Protein AF-A0A964Z4V0-F1 (afdb_monomer)

Secondary structure (DSSP, 8-state):
----S-------HHHHHHHHHHHHHHHHHHHHHHH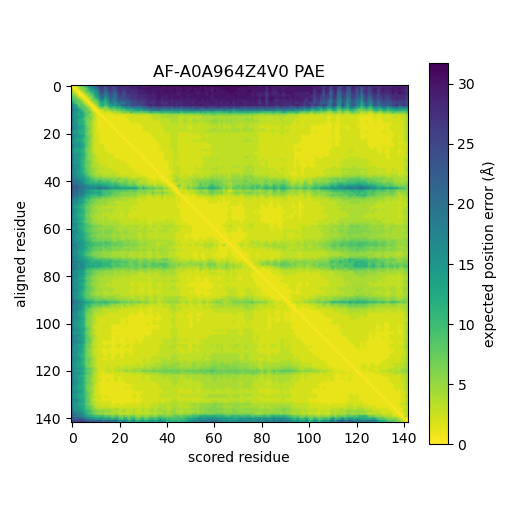HHHTT-S-HHHHHHHHHHHHHHHTT---EETTTTEEHHHHS--GGGGGGHHHHHHT-STHHHHHHHHHHHHHTHHHHHHHHHHHH--HHHHHHHHHHHHT-HHHH--

Structure (mmCIF, N/CA/C/O backbone):
data_AF-A0A964Z4V0-F1
#
_entry.id   AF-A0A964Z4V0-F1
#
loop_
_atom_site.group_PDB
_atom_site.id
_atom_site.type_symbol
_atom_site.label_atom_id
_atom_site.label_alt_id
_atom_site.label_comp_id
_atom_site.label_asym_id
_atom_site.label_entity_id
_atom_site.label_seq_id
_atom_site.pdbx_PDB_ins_code
_atom_site.Cartn_x
_atom_site.Cartn_y
_atom_site.Cartn_z
_atom_site.occupancy
_atom_site.B_iso_or_equiv
_atom_site.auth_seq_id
_atom_site.auth_comp_id
_atom_site.auth_asym_id
_atom_site.auth_atom_id
_atom_site.pdbx_PDB_model_num
ATOM 1 N N . MET A 1 1 ? -42.823 -2.790 4.622 1.00 42.47 1 MET A N 1
ATOM 2 C CA . MET A 1 1 ? -41.926 -1.946 3.793 1.00 42.47 1 MET A CA 1
ATOM 3 C C . MET A 1 1 ? -41.114 -0.974 4.658 1.00 42.47 1 MET A C 1
ATOM 5 O O . MET A 1 1 ? -40.775 0.119 4.224 1.00 42.47 1 MET A O 1
ATOM 9 N N . GLU A 1 2 ? -40.757 -1.376 5.879 1.00 42.66 2 GLU A N 1
ATOM 10 C CA . GLU A 1 2 ? -39.766 -0.662 6.685 1.00 42.66 2 GLU A CA 1
ATOM 11 C C . GLU A 1 2 ? -38.356 -1.049 6.208 1.00 42.66 2 GLU A C 1
ATOM 13 O O . GLU A 1 2 ? -38.150 -2.184 5.794 1.00 42.66 2 GLU A O 1
ATOM 18 N N . SER A 1 3 ? -37.400 -0.120 6.316 1.00 46.62 3 SER A N 1
ATOM 19 C CA . SER A 1 3 ? -35.938 -0.322 6.208 1.00 46.62 3 SER A CA 1
ATOM 20 C C . SER A 1 3 ? -35.182 0.108 4.936 1.00 46.62 3 SER A C 1
ATOM 22 O O . SER A 1 3 ? -34.050 -0.333 4.740 1.00 46.62 3 SER A O 1
ATOM 24 N N . LEU A 1 4 ? -35.701 1.037 4.126 1.00 46.56 4 LEU A N 1
ATOM 25 C CA . LEU A 1 4 ? -34.866 1.795 3.163 1.00 46.56 4 LEU A CA 1
ATOM 26 C C . LEU A 1 4 ? -34.461 3.189 3.670 1.00 46.56 4 LEU A C 1
ATOM 28 O O . LEU A 1 4 ? -33.867 3.980 2.940 1.00 46.56 4 LEU A O 1
ATOM 32 N N . VAL A 1 5 ? -34.728 3.483 4.945 1.00 47.22 5 VAL A N 1
ATOM 33 C CA . VAL A 1 5 ? -34.180 4.662 5.616 1.00 47.22 5 VAL A CA 1
ATOM 34 C C . VAL A 1 5 ? -32.698 4.401 5.840 1.00 47.22 5 VAL A C 1
A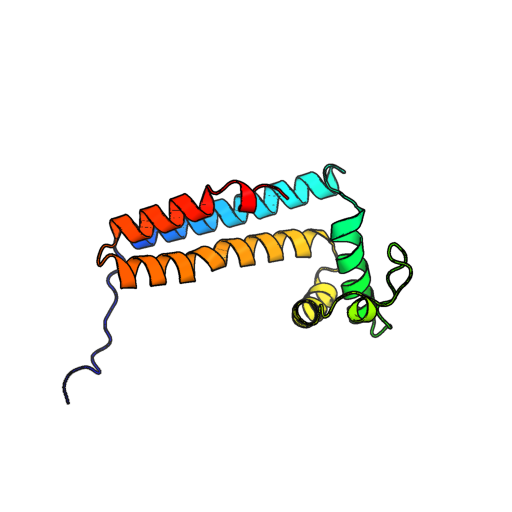TOM 36 O O . VAL A 1 5 ? -32.306 3.670 6.749 1.00 47.22 5 VAL A O 1
ATOM 39 N N . VAL A 1 6 ? -31.901 4.947 4.924 1.00 48.59 6 VAL A N 1
ATOM 40 C CA . VAL A 1 6 ? -30.465 5.213 5.013 1.00 48.59 6 VAL A CA 1
ATOM 41 C C . VAL A 1 6 ? -29.995 5.113 6.461 1.00 48.59 6 VAL A C 1
ATOM 43 O O . VAL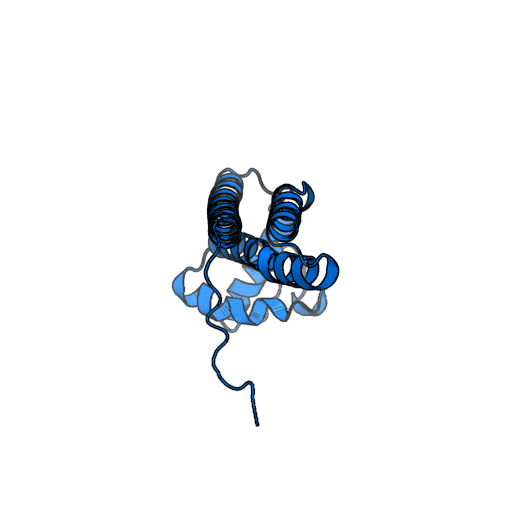 A 1 6 ? -30.239 6.002 7.276 1.00 48.59 6 VAL A O 1
ATOM 46 N N . ARG A 1 7 ? -29.323 4.005 6.794 1.00 52.34 7 ARG A N 1
ATOM 47 C CA . ARG A 1 7 ? -28.583 3.874 8.047 1.00 52.34 7 ARG A CA 1
ATOM 48 C C . ARG A 1 7 ? -27.458 4.900 7.976 1.00 52.34 7 ARG A C 1
ATOM 50 O O . ARG A 1 7 ? -26.363 4.580 7.516 1.00 52.34 7 ARG A O 1
ATOM 57 N N . VAL A 1 8 ? -27.743 6.134 8.388 1.00 52.09 8 VAL A N 1
ATOM 58 C CA . VAL A 1 8 ? -26.743 7.167 8.638 1.00 52.09 8 VAL A CA 1
ATOM 59 C C . VAL A 1 8 ? -25.819 6.566 9.687 1.00 52.09 8 VAL A C 1
ATOM 61 O O . VAL A 1 8 ? -26.159 6.460 10.864 1.00 52.09 8 VAL A O 1
ATOM 64 N N . ARG A 1 9 ? -24.679 6.034 9.238 1.00 64.75 9 ARG A N 1
ATOM 65 C CA . ARG A 1 9 ? -23.653 5.532 10.142 1.00 64.75 9 ARG A CA 1
ATOM 66 C C . ARG A 1 9 ? -23.113 6.754 10.859 1.00 64.75 9 ARG A C 1
ATOM 68 O O . ARG A 1 9 ? -22.396 7.548 10.260 1.00 64.75 9 ARG A O 1
ATOM 75 N N . THR A 1 10 ? -23.458 6.915 12.128 1.00 71.50 10 THR A N 1
ATOM 76 C CA . THR A 1 10 ? -22.765 7.880 12.970 1.00 71.50 10 THR A CA 1
ATOM 77 C C . THR A 1 10 ? -21.294 7.463 13.026 1.00 71.50 10 THR A C 1
ATOM 79 O O . THR A 1 10 ? -20.952 6.347 13.435 1.00 71.50 10 THR A O 1
ATOM 82 N N . LEU A 1 11 ? -20.411 8.333 12.531 1.00 83.12 11 LEU A N 1
ATOM 83 C CA . LEU A 1 11 ? -18.966 8.147 12.627 1.00 83.12 11 LEU A CA 1
ATOM 84 C C . LEU A 1 11 ? -18.585 8.232 14.105 1.00 83.12 11 LEU A C 1
ATOM 86 O O . LEU A 1 11 ? -18.429 9.306 14.674 1.00 83.12 11 LEU A O 1
ATOM 90 N N . SER A 1 12 ? -18.496 7.076 14.758 1.00 92.56 12 SER A N 1
ATOM 91 C CA . SER A 1 12 ? -17.999 7.008 16.131 1.00 92.56 12 SER A CA 1
ATOM 92 C C . SER A 1 12 ? -16.503 7.336 16.187 1.00 92.56 12 SER A C 1
ATOM 94 O O . SER A 1 12 ? -15.780 7.138 15.207 1.00 92.56 12 SER A O 1
ATOM 96 N N . ARG A 1 13 ? -16.007 7.724 17.372 1.00 96.38 13 ARG A N 1
ATOM 97 C CA . ARG A 1 13 ? -14.566 7.923 17.625 1.00 96.38 13 ARG A CA 1
ATOM 98 C C . ARG A 1 13 ? -13.698 6.747 17.166 1.00 96.38 13 ARG A C 1
ATOM 100 O O . ARG A 1 13 ? -12.587 6.955 16.711 1.00 96.38 13 ARG A O 1
ATOM 107 N N . TRP A 1 14 ? -14.218 5.519 17.225 1.00 97.31 14 TRP A N 1
ATOM 108 C CA . TRP A 1 14 ? -13.495 4.319 16.797 1.00 97.31 14 TRP A CA 1
ATOM 109 C C . TRP A 1 14 ? -13.293 4.257 15.282 1.00 97.31 14 TRP A C 1
ATOM 111 O O . TRP A 1 14 ? -12.251 3.788 14.842 1.00 97.31 14 TRP A O 1
ATOM 121 N N . HIS A 1 15 ? -14.250 4.758 14.492 1.00 96.69 15 HIS A N 1
ATOM 122 C CA . HIS A 1 15 ? -14.064 4.886 13.044 1.00 96.69 15 HIS A CA 1
ATOM 123 C C . HIS A 1 15 ? -12.982 5.917 12.736 1.00 96.69 15 HIS A C 1
ATOM 125 O O . HIS A 1 15 ? -12.101 5.645 11.929 1.00 96.69 15 HIS A O 1
ATOM 131 N N . ALA A 1 16 ? -13.032 7.074 13.407 1.00 97.00 16 ALA A N 1
ATOM 132 C CA . ALA A 1 16 ? -12.038 8.126 13.233 1.00 97.00 16 ALA A CA 1
ATOM 133 C C . ALA A 1 16 ? -10.634 7.632 13.614 1.00 97.00 16 ALA A C 1
ATOM 135 O O . ALA A 1 16 ? -9.707 7.792 12.834 1.00 97.00 16 ALA A O 1
ATOM 136 N N . ILE A 1 17 ? -10.488 6.956 14.759 1.00 98.12 17 ILE A N 1
ATOM 137 C CA .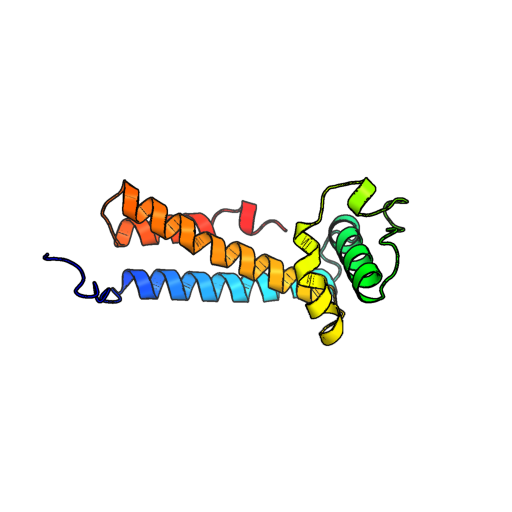 ILE A 1 17 ? -9.207 6.388 15.201 1.00 98.12 17 ILE A CA 1
ATOM 138 C C . ILE A 1 17 ? -8.685 5.366 14.186 1.00 98.12 17 ILE A C 1
ATOM 140 O O . ILE A 1 17 ? -7.547 5.487 13.741 1.00 98.12 17 ILE A O 1
ATOM 144 N N . ALA A 1 18 ? -9.502 4.390 13.779 1.00 98.25 18 ALA A N 1
ATOM 145 C CA . ALA A 1 18 ? -9.066 3.368 12.829 1.00 98.25 18 ALA A CA 1
ATOM 146 C C . ALA A 1 18 ? -8.689 3.963 11.464 1.00 98.25 18 ALA A C 1
ATOM 148 O O . ALA A 1 18 ? -7.666 3.582 10.898 1.00 98.25 18 ALA A O 1
ATOM 149 N N . ALA A 1 19 ? -9.469 4.923 10.958 1.00 98.19 19 ALA A N 1
ATOM 150 C CA . ALA A 1 19 ? -9.174 5.609 9.704 1.00 98.19 19 ALA A CA 1
ATOM 151 C C . ALA A 1 19 ? -7.873 6.419 9.800 1.00 98.19 19 ALA A C 1
ATOM 153 O O . ALA A 1 19 ? -6.997 6.254 8.956 1.00 98.19 19 ALA A O 1
ATOM 154 N N . SER A 1 20 ? -7.708 7.226 10.852 1.00 98.44 20 SER A N 1
ATOM 155 C CA . SER A 1 20 ? -6.499 8.027 11.064 1.00 98.44 20 SER A CA 1
ATOM 156 C C . SER A 1 20 ? -5.250 7.160 11.188 1.00 98.44 20 SER A C 1
ATOM 158 O O . SER A 1 20 ? -4.240 7.462 10.562 1.00 98.44 20 SER A O 1
ATOM 160 N N . LEU A 1 21 ? -5.318 6.057 11.941 1.00 98.44 21 LEU A N 1
ATOM 161 C CA . LEU A 1 21 ? -4.197 5.123 12.074 1.00 98.44 21 LEU A CA 1
ATOM 162 C C . LEU A 1 21 ? -3.882 4.418 10.752 1.00 98.44 21 LEU A C 1
ATOM 164 O O . LEU A 1 21 ? -2.713 4.272 10.414 1.00 98.44 21 LEU A O 1
ATOM 168 N N . THR A 1 22 ? -4.901 4.041 9.978 1.00 98.62 22 THR A N 1
ATOM 169 C CA . THR A 1 22 ? -4.711 3.437 8.649 1.00 98.62 22 THR A CA 1
ATOM 170 C C . THR A 1 22 ? -4.033 4.414 7.691 1.00 98.62 22 THR A C 1
ATOM 172 O O . THR A 1 22 ? -3.086 4.038 7.003 1.00 98.62 22 THR A O 1
ATOM 175 N N . VAL A 1 23 ? -4.469 5.678 7.665 1.00 98.69 23 VAL A N 1
ATOM 176 C CA . VAL A 1 23 ? -3.857 6.725 6.832 1.00 98.69 23 VAL A CA 1
ATOM 177 C C . VAL A 1 23 ? -2.420 6.990 7.274 1.00 98.69 23 VAL A C 1
ATOM 179 O O . VAL A 1 23 ? -1.520 6.972 6.438 1.00 98.69 23 VAL A O 1
ATOM 182 N N . ALA A 1 24 ? -2.185 7.175 8.576 1.00 98.50 24 ALA A N 1
ATOM 183 C CA . ALA A 1 24 ? -0.849 7.406 9.116 1.00 98.50 24 ALA A CA 1
ATOM 184 C C . ALA A 1 24 ? 0.103 6.245 8.790 1.00 98.50 24 ALA A C 1
ATOM 186 O O . ALA A 1 24 ? 1.210 6.483 8.314 1.00 98.50 24 ALA A O 1
ATOM 187 N N . TYR A 1 25 ? -0.352 5.002 8.972 1.00 98.12 25 TYR A N 1
ATOM 188 C CA . TYR A 1 25 ? 0.400 3.802 8.610 1.00 98.12 25 TYR A CA 1
ATOM 189 C C . TYR A 1 25 ? 0.716 3.751 7.113 1.00 98.12 25 TYR A C 1
ATOM 191 O O . TYR A 1 25 ? 1.863 3.539 6.737 1.00 98.12 25 TYR A O 1
ATOM 199 N N . THR A 1 26 ? -0.281 3.994 6.259 1.00 98.44 26 THR A N 1
ATOM 200 C CA . THR A 1 26 ? -0.128 3.967 4.795 1.00 98.44 26 THR A CA 1
ATOM 201 C C . THR A 1 26 ? 0.907 4.988 4.329 1.00 98.44 26 THR A C 1
ATOM 203 O O . THR A 1 26 ? 1.804 4.654 3.559 1.00 98.44 26 THR A O 1
ATOM 206 N N . VAL A 1 27 ? 0.818 6.226 4.828 1.00 98.44 27 VAL A N 1
ATOM 207 C CA . VAL A 1 27 ? 1.772 7.296 4.505 1.00 98.44 27 VAL A CA 1
ATOM 208 C C . VAL A 1 27 ? 3.167 6.946 5.015 1.00 98.44 27 VAL A C 1
ATOM 210 O O . VAL A 1 27 ? 4.138 7.066 4.271 1.00 98.44 27 VAL A O 1
ATOM 213 N N . TRP A 1 28 ? 3.276 6.484 6.263 1.00 97.94 28 TRP A N 1
ATOM 214 C CA . TRP A 1 28 ? 4.551 6.081 6.847 1.00 97.94 28 TRP A CA 1
ATOM 215 C C . TRP A 1 28 ? 5.215 4.956 6.047 1.00 97.94 28 TRP A C 1
ATOM 217 O O . TRP A 1 28 ? 6.389 5.077 5.700 1.00 97.94 28 TRP A O 1
ATOM 227 N N . LEU A 1 29 ? 4.468 3.903 5.707 1.00 97.31 29 LEU A N 1
ATOM 228 C CA . LEU A 1 29 ? 4.985 2.759 4.963 1.00 97.31 29 LEU A CA 1
ATOM 229 C C . LEU A 1 29 ? 5.413 3.165 3.549 1.00 97.31 29 LEU A C 1
ATOM 231 O O . LEU A 1 29 ? 6.506 2.799 3.121 1.00 97.31 29 LEU A O 1
ATOM 235 N N . ALA A 1 30 ? 4.605 3.971 2.853 1.00 97.00 30 ALA A N 1
ATOM 236 C CA . ALA A 1 30 ? 4.946 4.489 1.529 1.00 97.00 30 ALA A CA 1
ATOM 237 C C . ALA A 1 30 ? 6.252 5.295 1.562 1.00 97.00 30 ALA A C 1
ATOM 239 O O . ALA A 1 30 ? 7.153 5.052 0.762 1.00 97.00 30 ALA A O 1
ATOM 240 N N . VAL A 1 31 ? 6.385 6.226 2.515 1.00 97.31 31 VAL A N 1
ATOM 241 C CA . VAL A 1 31 ? 7.585 7.065 2.651 1.00 97.31 31 VAL A CA 1
ATOM 242 C C . VAL A 1 31 ? 8.804 6.230 3.023 1.00 97.31 31 VAL A C 1
ATOM 244 O O . VAL A 1 31 ? 9.859 6.408 2.419 1.00 97.31 31 VAL A O 1
ATOM 247 N N . ARG A 1 32 ? 8.674 5.330 4.003 1.00 95.88 32 ARG A N 1
ATOM 248 C CA . ARG A 1 32 ? 9.771 4.477 4.469 1.00 95.88 32 ARG A CA 1
ATOM 249 C C . ARG A 1 32 ? 10.302 3.603 3.336 1.00 95.88 32 ARG A C 1
ATOM 251 O O . ARG A 1 32 ? 11.467 3.721 2.986 1.00 95.88 32 ARG A O 1
ATOM 258 N N . THR A 1 33 ? 9.442 2.790 2.730 1.00 94.06 33 THR A N 1
ATOM 259 C CA . THR A 1 33 ? 9.859 1.801 1.722 1.00 94.06 33 THR A CA 1
ATOM 260 C C . THR A 1 33 ? 10.402 2.453 0.452 1.00 94.06 33 THR A C 1
ATOM 262 O O . THR A 1 33 ? 11.409 2.009 -0.091 1.00 94.06 33 THR A O 1
ATOM 265 N N . THR A 1 34 ? 9.819 3.580 0.033 1.00 94.56 34 THR A N 1
ATOM 266 C CA . THR A 1 34 ? 10.337 4.364 -1.098 1.00 94.56 34 THR A CA 1
ATOM 267 C C . THR A 1 34 ? 11.724 4.942 -0.799 1.00 94.56 34 THR A C 1
ATOM 269 O O . THR A 1 34 ? 12.603 4.918 -1.660 1.00 94.56 34 THR A O 1
ATOM 272 N N . ARG A 1 35 ? 11.948 5.462 0.418 1.00 95.56 35 ARG A N 1
ATOM 273 C CA . ARG A 1 35 ? 13.265 5.973 0.833 1.00 95.56 35 ARG A CA 1
ATOM 274 C C . ARG A 1 35 ? 14.298 4.863 0.921 1.00 95.56 35 ARG A C 1
ATOM 276 O O . ARG A 1 35 ? 15.406 5.059 0.437 1.00 95.56 35 ARG A O 1
ATOM 283 N N . ASP A 1 36 ? 13.927 3.725 1.496 1.00 93.25 36 ASP A N 1
ATOM 284 C CA . ASP A 1 36 ? 14.807 2.566 1.602 1.00 93.25 36 ASP A CA 1
ATOM 285 C C . ASP A 1 36 ? 15.218 2.096 0.197 1.00 93.25 36 ASP A C 1
ATOM 287 O O . ASP A 1 36 ? 16.402 1.898 -0.056 1.00 93.25 36 ASP A O 1
ATOM 291 N N . HIS A 1 37 ? 14.282 2.039 -0.758 1.00 93.06 37 HIS A N 1
ATOM 292 C CA . HIS A 1 37 ? 14.574 1.670 -2.145 1.00 93.06 37 HIS A CA 1
ATOM 293 C C . HIS A 1 37 ? 15.565 2.620 -2.825 1.00 93.06 37 HIS A C 1
ATOM 295 O O . HIS A 1 37 ? 16.597 2.186 -3.339 1.00 93.06 37 HIS A O 1
ATOM 301 N N . PHE A 1 38 ? 15.299 3.930 -2.789 1.00 92.44 38 PHE A N 1
ATOM 302 C CA . PHE A 1 38 ? 16.210 4.918 -3.379 1.00 92.44 38 PHE A CA 1
ATOM 303 C C . PHE A 1 38 ? 17.530 5.062 -2.606 1.00 92.44 38 PHE A C 1
ATOM 305 O O . PHE A 1 38 ? 18.517 5.534 -3.164 1.00 92.44 38 PHE A O 1
ATOM 312 N N . GLY A 1 39 ? 17.565 4.621 -1.348 1.00 94.81 39 GLY A N 1
ATOM 313 C CA . GLY A 1 39 ? 18.766 4.478 -0.529 1.00 94.81 39 GLY A CA 1
ATOM 314 C C . GLY A 1 39 ? 19.515 3.156 -0.729 1.00 94.81 39 GLY A C 1
ATOM 315 O O . GLY A 1 39 ? 20.443 2.890 0.029 1.00 94.81 39 GLY A O 1
ATOM 316 N N . LEU A 1 40 ? 19.132 2.336 -1.720 1.00 91.19 40 LEU A N 1
ATOM 317 C CA . LEU A 1 40 ? 19.718 1.019 -2.020 1.00 91.19 40 LEU A CA 1
ATOM 318 C C . LEU A 1 40 ? 19.540 -0.027 -0.899 1.00 91.19 40 LEU A C 1
ATOM 320 O O . LEU A 1 40 ? 20.272 -1.012 -0.836 1.00 91.19 40 LEU A O 1
ATOM 324 N N . GLY A 1 41 ? 18.558 0.173 -0.021 1.00 88.56 41 GLY A N 1
ATOM 325 C CA . GLY A 1 41 ? 18.230 -0.695 1.112 1.00 88.56 41 GLY A CA 1
ATOM 326 C C . GLY A 1 41 ? 17.240 -1.824 0.802 1.00 88.56 41 GLY A C 1
ATOM 327 O O . GLY A 1 41 ? 16.849 -2.540 1.718 1.00 88.56 41 GLY A O 1
ATOM 328 N N . THR A 1 42 ? 16.821 -1.995 -0.455 1.00 85.88 42 THR A N 1
ATOM 329 C CA . THR A 1 42 ? 15.878 -3.050 -0.880 1.00 85.88 42 THR A CA 1
ATOM 330 C C . THR A 1 42 ? 16.526 -4.038 -1.847 1.00 85.88 42 THR A C 1
ATOM 332 O O . THR A 1 42 ? 17.396 -3.654 -2.631 1.00 85.88 42 THR A O 1
ATOM 335 N N . SER A 1 43 ? 16.031 -5.279 -1.884 1.00 81.69 43 SER A N 1
ATOM 336 C CA . SER A 1 43 ? 16.372 -6.253 -2.930 1.00 81.69 43 SER A CA 1
ATOM 337 C C . SER A 1 43 ? 15.978 -5.718 -4.311 1.00 81.69 43 SER A C 1
ATOM 339 O O . SER A 1 43 ? 14.798 -5.535 -4.612 1.00 81.69 43 SER A O 1
ATOM 341 N N . ALA A 1 44 ? 16.970 -5.473 -5.170 1.00 75.62 44 ALA A N 1
ATOM 342 C CA . ALA A 1 44 ? 16.731 -5.040 -6.547 1.00 75.62 44 ALA A CA 1
ATOM 343 C C . ALA A 1 44 ? 16.075 -6.137 -7.401 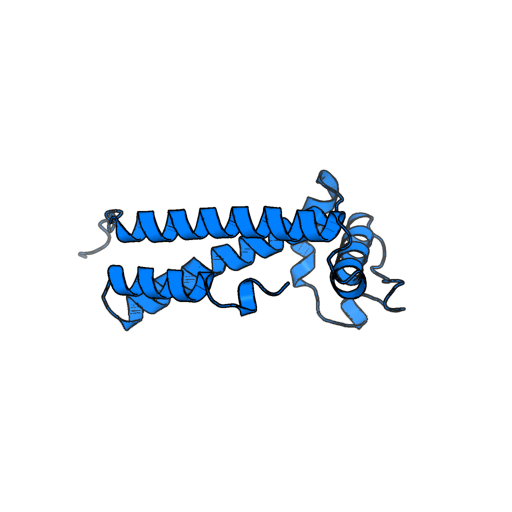1.00 75.62 44 ALA A C 1
ATOM 345 O O . ALA A 1 44 ? 15.493 -5.829 -8.439 1.00 75.62 44 ALA A O 1
ATOM 346 N N . TYR A 1 45 ? 16.171 -7.401 -6.972 1.00 83.19 45 TYR A N 1
ATOM 347 C CA . TYR A 1 45 ? 15.604 -8.521 -7.709 1.00 83.19 45 TYR A CA 1
ATOM 348 C C . TYR A 1 45 ? 14.076 -8.426 -7.711 1.00 83.19 45 TYR A C 1
ATOM 350 O O . TYR A 1 45 ? 13.492 -8.195 -8.761 1.00 83.19 45 TYR A O 1
ATOM 358 N N . ASP A 1 46 ? 13.426 -8.477 -6.550 1.00 83.00 46 ASP A N 1
ATOM 359 C CA . ASP A 1 46 ? 11.968 -8.644 -6.478 1.00 83.00 46 ASP A CA 1
ATOM 360 C C . ASP A 1 46 ? 11.197 -7.480 -7.113 1.00 83.00 46 ASP A C 1
ATOM 362 O O . ASP A 1 46 ? 10.353 -7.685 -7.986 1.00 83.00 46 ASP A O 1
ATOM 366 N N . PHE A 1 47 ? 11.523 -6.239 -6.742 1.00 88.31 47 PHE A N 1
ATOM 367 C CA . PHE A 1 47 ? 10.851 -5.065 -7.306 1.00 88.31 47 PHE A CA 1
ATOM 368 C C . PHE A 1 47 ? 11.250 -4.791 -8.759 1.00 88.31 47 PHE A C 1
ATOM 370 O O . PHE A 1 47 ? 10.400 -4.391 -9.557 1.00 88.31 47 PHE A O 1
ATOM 377 N N . GLY A 1 48 ? 12.512 -5.039 -9.126 1.00 91.50 48 GLY A N 1
ATOM 378 C CA . GLY A 1 48 ? 13.011 -4.802 -10.481 1.00 91.50 48 GLY A CA 1
ATOM 379 C C . GLY A 1 48 ? 12.323 -5.674 -11.532 1.00 91.50 48 GLY A C 1
ATOM 380 O O . GLY A 1 48 ? 12.087 -5.210 -12.649 1.00 91.50 48 GLY A O 1
ATOM 381 N N . LEU A 1 49 ? 11.938 -6.907 -11.170 1.00 93.31 49 LEU A N 1
ATOM 382 C CA . LEU A 1 49 ? 11.188 -7.802 -12.057 1.00 93.31 49 LEU A CA 1
ATOM 383 C C . LEU A 1 49 ? 9.859 -7.178 -12.505 1.00 93.31 49 LEU A C 1
ATOM 385 O O . LEU A 1 49 ? 9.552 -7.119 -13.700 1.00 93.31 49 LEU A O 1
ATOM 389 N N . TYR A 1 50 ? 9.072 -6.705 -11.538 1.00 94.00 50 TYR A N 1
ATOM 390 C CA . TYR A 1 50 ? 7.744 -6.152 -11.793 1.00 94.00 50 TYR A CA 1
ATOM 391 C C . TYR A 1 50 ? 7.807 -4.751 -12.397 1.00 94.00 50 TYR A C 1
ATOM 393 O O . TYR A 1 50 ? 7.033 -4.454 -13.306 1.00 94.00 50 TYR A O 1
ATOM 401 N N . ASP A 1 51 ? 8.755 -3.923 -11.958 1.00 95.44 51 ASP A N 1
ATOM 402 C CA . ASP A 1 51 ? 8.976 -2.584 -12.503 1.00 95.44 51 ASP A CA 1
ATOM 403 C C . ASP A 1 51 ? 9.317 -2.628 -13.996 1.00 95.44 51 ASP A C 1
ATOM 405 O O . ASP A 1 51 ? 8.629 -2.008 -14.811 1.00 95.44 51 ASP A O 1
ATOM 409 N N . GLN A 1 52 ? 10.299 -3.451 -14.386 1.00 95.75 52 GLN A N 1
ATOM 410 C CA . GLN A 1 52 ? 10.658 -3.631 -15.793 1.00 95.75 52 GLN A CA 1
ATOM 411 C C . GLN A 1 52 ? 9.480 -4.175 -16.607 1.00 95.75 52 GLN A C 1
ATOM 413 O O . GLN A 1 52 ? 9.225 -3.713 -17.722 1.00 95.75 52 GLN A O 1
ATOM 418 N N . GLY A 1 53 ? 8.754 -5.152 -16.059 1.00 96.19 53 GLY A N 1
ATOM 419 C CA . GLY A 1 53 ? 7.596 -5.750 -16.712 1.00 96.19 53 GLY A CA 1
ATOM 420 C C . GLY A 1 53 ? 6.487 -4.734 -17.001 1.00 96.19 53 GLY A C 1
ATOM 421 O O . GLY A 1 53 ? 6.024 -4.639 -18.139 1.00 96.19 53 GLY A O 1
ATOM 422 N N . ILE A 1 54 ? 6.091 -3.939 -16.002 1.00 97.06 54 ILE A N 1
ATOM 423 C CA . ILE A 1 54 ? 5.055 -2.902 -16.146 1.00 97.06 54 ILE A CA 1
ATOM 424 C C . ILE A 1 54 ? 5.539 -1.786 -17.069 1.00 97.06 54 ILE A C 1
ATOM 426 O O . ILE A 1 54 ? 4.781 -1.335 -17.929 1.00 97.06 54 ILE A O 1
ATOM 430 N N . TRP A 1 55 ? 6.806 -1.378 -16.953 1.00 97.19 55 TRP A N 1
ATOM 431 C CA . TRP A 1 55 ? 7.391 -0.390 -17.849 1.00 97.19 55 TRP A CA 1
ATOM 432 C C . TRP A 1 55 ? 7.323 -0.856 -19.308 1.00 97.19 55 TRP A C 1
ATOM 434 O O . TRP A 1 55 ? 6.809 -0.120 -20.146 1.00 97.19 55 TRP A O 1
ATOM 444 N N . LEU A 1 56 ? 7.727 -2.091 -19.626 1.00 97.56 56 LEU A N 1
ATOM 445 C CA . LEU A 1 56 ? 7.632 -2.639 -20.986 1.00 97.56 56 LEU A CA 1
ATOM 446 C C . LEU A 1 56 ? 6.189 -2.667 -21.504 1.00 97.56 56 LEU A C 1
ATOM 448 O O . LEU A 1 56 ? 5.942 -2.241 -22.634 1.00 97.56 56 LEU A O 1
ATOM 452 N N . LEU A 1 57 ? 5.236 -3.094 -20.670 1.00 97.38 57 LEU A N 1
ATOM 453 C CA . LEU A 1 57 ? 3.810 -3.065 -21.010 1.00 97.38 57 LEU A CA 1
ATOM 454 C C . LEU A 1 57 ? 3.323 -1.642 -21.296 1.00 97.38 57 LEU A C 1
ATOM 456 O O . LEU A 1 57 ? 2.595 -1.431 -22.263 1.00 97.38 57 LEU A O 1
ATOM 460 N N . SER A 1 58 ? 3.770 -0.655 -20.514 1.00 97.56 58 SER A N 1
ATOM 461 C CA . SER A 1 58 ? 3.427 0.758 -20.730 1.00 97.56 58 SER A CA 1
ATOM 462 C C . SER A 1 58 ? 3.908 1.291 -22.078 1.00 97.56 58 SER A C 1
ATOM 464 O O . SER A 1 58 ? 3.283 2.191 -22.631 1.00 97.56 58 SER A O 1
ATOM 466 N N . GLN A 1 59 ? 4.965 0.695 -22.634 1.00 97.38 59 GLN A N 1
ATOM 467 C CA . GLN A 1 59 ? 5.521 1.019 -23.947 1.00 97.38 59 GLN A CA 1
ATOM 468 C C . GLN A 1 59 ? 4.943 0.152 -25.082 1.00 97.38 59 GLN A C 1
ATOM 470 O O . GLN A 1 59 ? 5.459 0.188 -26.198 1.00 97.38 59 GLN A O 1
ATOM 475 N N . GLY A 1 60 ? 3.924 -0.675 -24.809 1.00 96.75 60 GLY A N 1
ATOM 476 C CA . GLY A 1 60 ? 3.350 -1.606 -25.786 1.00 96.75 60 GLY A CA 1
ATOM 477 C C . GLY A 1 60 ? 4.297 -2.739 -26.198 1.00 96.75 60 GLY A C 1
ATOM 478 O O . GLY A 1 60 ? 4.119 -3.340 -27.256 1.00 96.75 60 GLY A O 1
ATOM 479 N N . LYS A 1 61 ? 5.326 -3.027 -25.391 1.00 97.88 61 LYS A N 1
ATOM 480 C CA . LYS A 1 61 ? 6.313 -4.080 -25.656 1.00 97.88 61 LYS A CA 1
ATOM 481 C C . LYS A 1 61 ? 5.944 -5.364 -24.923 1.00 97.88 61 LYS A C 1
ATOM 483 O O . LYS A 1 61 ? 5.292 -5.348 -23.879 1.00 97.88 61 LYS A O 1
ATOM 488 N N . ALA A 1 62 ? 6.425 -6.490 -25.446 1.00 96.50 62 ALA A N 1
ATOM 489 C CA . ALA A 1 62 ? 6.371 -7.748 -24.717 1.00 96.50 62 ALA A CA 1
ATOM 490 C C . ALA A 1 62 ? 7.139 -7.604 -23.385 1.00 96.50 62 ALA A C 1
ATOM 492 O O . ALA A 1 62 ? 8.275 -7.121 -23.406 1.00 96.50 62 ALA A O 1
ATOM 493 N N . PRO A 1 63 ? 6.573 -8.031 -22.241 1.00 96.75 63 PRO A N 1
ATOM 494 C CA . PRO A 1 63 ? 7.208 -7.874 -20.934 1.00 96.75 63 PRO A CA 1
ATOM 495 C C . PRO A 1 63 ? 8.281 -8.942 -20.696 1.00 96.75 63 PRO A C 1
ATOM 497 O O . PRO A 1 63 ? 8.170 -9.763 -19.790 1.00 96.75 63 PRO A O 1
ATOM 500 N N . PHE A 1 64 ? 9.310 -8.981 -21.540 1.00 97.12 64 PHE A N 1
ATOM 501 C CA . PHE A 1 64 ? 10.484 -9.819 -21.316 1.00 97.12 64 PHE A CA 1
ATOM 502 C C . PHE A 1 64 ? 11.386 -9.172 -20.259 1.00 97.12 64 PHE A C 1
ATOM 504 O O . PHE A 1 64 ? 11.999 -8.135 -20.506 1.0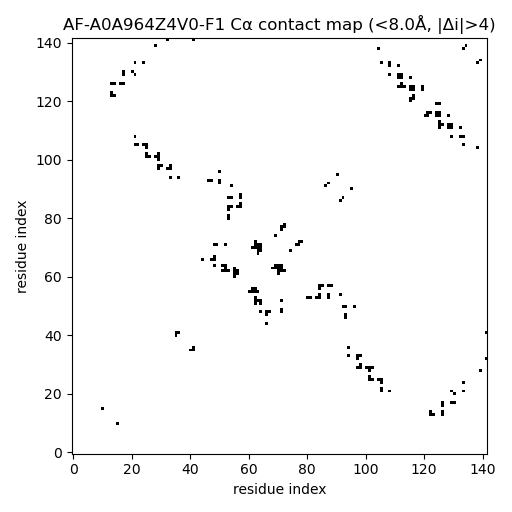0 97.12 64 PHE A O 1
ATOM 511 N N . VAL A 1 65 ? 11.455 -9.783 -19.080 1.00 96.00 65 VAL A N 1
ATOM 512 C CA . VAL A 1 65 ? 12.181 -9.251 -17.925 1.00 96.00 65 VAL A CA 1
ATOM 513 C C . VAL A 1 65 ? 13.601 -9.808 -17.935 1.00 96.00 65 VAL A C 1
ATOM 515 O O . VAL A 1 65 ? 13.806 -11.015 -17.817 1.00 96.00 65 VAL A O 1
ATOM 518 N N . THR A 1 66 ? 14.603 -8.943 -18.079 1.00 94.81 66 THR A N 1
ATOM 519 C CA . THR A 1 66 ? 16.004 -9.342 -18.295 1.00 94.81 66 THR A CA 1
ATOM 520 C C . THR A 1 66 ? 16.640 -9.963 -17.060 1.00 94.81 66 THR A C 1
ATOM 522 O O . THR A 1 66 ? 17.404 -10.911 -17.196 1.00 94.81 66 THR A O 1
ATOM 525 N N . LEU A 1 67 ? 16.282 -9.487 -15.862 1.00 91.88 67 LEU A N 1
ATOM 526 C CA . LEU A 1 67 ? 16.703 -10.095 -14.589 1.00 91.88 67 LEU A CA 1
ATOM 527 C C . LEU A 1 67 ? 16.166 -11.525 -14.417 1.00 91.88 67 LEU A C 1
ATOM 529 O O . LEU A 1 67 ? 16.738 -12.328 -13.685 1.00 91.88 67 LEU A O 1
ATOM 533 N N . MET A 1 68 ? 15.068 -11.835 -15.108 1.00 92.31 68 MET A N 1
ATOM 534 C CA . MET A 1 68 ? 1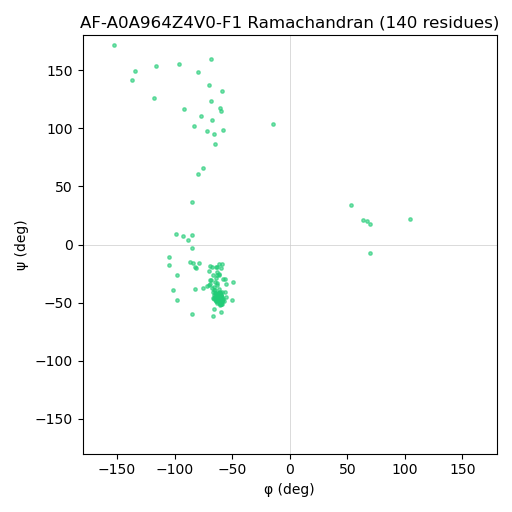4.400 -13.130 -15.066 1.00 92.31 68 MET A CA 1
ATOM 535 C C . MET A 1 68 ? 14.772 -14.046 -16.235 1.00 92.31 68 MET A C 1
ATOM 537 O O . MET A 1 68 ? 14.614 -15.259 -16.141 1.00 92.31 68 MET A O 1
ATOM 541 N N . GLY A 1 69 ? 15.176 -13.465 -17.369 1.00 95.12 69 GLY A N 1
ATOM 542 C CA . GLY A 1 69 ? 15.421 -14.180 -18.622 1.00 95.12 69 GLY A CA 1
ATOM 543 C C . GLY A 1 69 ? 14.163 -14.735 -19.304 1.00 95.12 69 GLY A C 1
ATOM 544 O O . GLY A 1 69 ? 14.274 -15.619 -20.149 1.00 95.12 69 GLY A O 1
ATOM 545 N N . ARG A 1 70 ? 12.961 -14.261 -18.948 1.00 95.12 70 ARG A N 1
ATOM 546 C CA . ARG A 1 70 ? 11.683 -14.750 -19.504 1.00 95.12 70 ARG A CA 1
ATOM 547 C C . ARG A 1 70 ? 10.588 -13.685 -19.475 1.00 95.12 70 ARG A C 1
ATOM 549 O O . ARG A 1 70 ? 10.757 -12.604 -18.915 1.00 95.12 70 ARG A O 1
ATOM 556 N N . ASN A 1 71 ? 9.457 -13.984 -20.109 1.00 95.88 71 ASN A N 1
ATOM 557 C CA . ASN A 1 71 ? 8.282 -13.114 -20.100 1.00 95.88 71 ASN A CA 1
ATOM 558 C C . ASN A 1 71 ? 7.624 -13.088 -18.709 1.00 95.88 71 ASN A C 1
ATOM 560 O O . ASN A 1 71 ? 7.442 -14.147 -18.114 1.00 95.88 71 ASN A O 1
ATOM 564 N N . LEU A 1 72 ? 7.216 -11.907 -18.236 1.00 95.06 72 LEU A N 1
ATOM 565 C CA . LEU A 1 72 ? 6.532 -11.700 -16.954 1.00 95.06 72 LEU A CA 1
ATOM 566 C C . LEU A 1 72 ? 5.343 -12.650 -16.762 1.00 95.06 72 LEU A C 1
ATOM 568 O O . LEU A 1 72 ? 5.234 -13.296 -15.726 1.00 95.06 72 LEU A O 1
ATOM 572 N N . PHE A 1 73 ? 4.483 -12.770 -17.777 1.00 95.19 73 PHE A N 1
ATOM 573 C CA . PHE A 1 73 ? 3.295 -13.626 -17.720 1.00 95.19 73 PHE A CA 1
ATOM 574 C C . PHE A 1 73 ? 3.604 -15.109 -17.939 1.00 95.19 73 PHE A C 1
ATOM 576 O O . PHE A 1 73 ? 2.767 -15.959 -17.649 1.00 95.19 73 PHE A O 1
ATOM 583 N N . GLY A 1 74 ? 4.790 -15.416 -18.471 1.00 92.25 74 GLY A N 1
ATOM 584 C CA . GLY A 1 74 ? 5.287 -16.783 -18.610 1.00 92.25 74 GLY A CA 1
ATOM 585 C C . GLY A 1 74 ? 5.916 -17.329 -17.328 1.00 92.25 74 GLY A C 1
ATOM 586 O O . GLY A 1 74 ? 6.048 -18.540 -17.196 1.00 92.25 74 GLY A O 1
ATOM 587 N N . ASP A 1 75 ? 6.301 -16.458 -16.394 1.00 89.38 75 ASP A N 1
ATOM 588 C CA . ASP A 1 75 ? 6.715 -16.864 -15.053 1.00 89.38 75 ASP A CA 1
ATOM 589 C C . ASP A 1 75 ? 5.514 -17.028 -14.121 1.00 89.38 75 ASP A C 1
ATOM 591 O O . ASP A 1 75 ? 5.252 -18.113 -13.600 1.00 89.38 75 ASP A O 1
ATOM 595 N N . HIS A 1 76 ? 4.754 -15.949 -13.938 1.00 87.50 76 HIS A N 1
ATOM 596 C CA . HIS A 1 76 ? 3.618 -15.888 -13.027 1.00 87.50 76 HIS A CA 1
ATOM 597 C C . HIS A 1 76 ? 2.431 -15.213 -13.705 1.00 87.50 76 HIS A C 1
ATOM 599 O O . HIS A 1 76 ? 2.585 -14.318 -14.534 1.00 87.50 76 HIS A O 1
ATOM 605 N N . THR A 1 77 ? 1.212 -15.610 -13.330 1.00 89.31 77 THR A N 1
ATOM 606 C CA . THR A 1 77 ? -0.020 -14.986 -13.841 1.00 89.31 77 THR A CA 1
ATOM 607 C C . THR A 1 77 ? -0.245 -13.613 -13.186 1.00 89.31 77 THR A C 1
ATOM 609 O O . THR A 1 77 ? -1.191 -13.394 -12.434 1.00 89.31 77 THR A O 1
ATOM 612 N N . SER A 1 78 ? 0.644 -12.661 -13.470 1.00 90.50 78 SER A N 1
ATOM 613 C CA . SER A 1 78 ? 0.711 -11.332 -12.848 1.00 90.50 78 SER A CA 1
ATOM 614 C C . SER A 1 78 ? -0.216 -10.310 -13.515 1.00 90.50 78 SER A C 1
ATOM 616 O O . SER A 1 78 ? 0.111 -9.130 -13.630 1.00 90.50 78 SER A O 1
ATOM 618 N N . PHE A 1 79 ? -1.403 -10.737 -13.959 1.00 94.75 79 PHE A N 1
ATOM 619 C CA . PHE A 1 79 ? -2.386 -9.851 -14.603 1.00 94.75 79 PHE A CA 1
ATOM 620 C C . PHE A 1 79 ? -2.904 -8.752 -13.674 1.00 94.75 79 PHE A C 1
ATOM 622 O O . PHE A 1 79 ? -3.363 -7.713 -14.145 1.00 94.75 79 PHE A O 1
ATOM 629 N N . ILE A 1 80 ? -2.754 -8.938 -12.359 1.00 94.12 80 ILE A N 1
ATOM 630 C CA . ILE A 1 80 ? -3.055 -7.920 -11.348 1.00 94.12 80 ILE A CA 1
ATOM 631 C C . ILE A 1 80 ? -2.242 -6.627 -11.531 1.00 94.12 80 ILE A C 1
ATOM 633 O O . ILE A 1 80 ? -2.617 -5.593 -10.991 1.00 94.12 80 ILE A O 1
ATOM 637 N N . LEU A 1 81 ? -1.159 -6.664 -12.313 1.00 94.56 81 LEU A N 1
ATOM 638 C CA . LEU A 1 81 ? -0.308 -5.509 -12.598 1.00 94.56 81 LEU A CA 1
ATOM 639 C C . LEU A 1 81 ? -0.793 -4.674 -13.789 1.00 94.56 81 LEU A C 1
ATOM 641 O O . LEU A 1 81 ? -0.369 -3.531 -13.939 1.00 94.56 81 LEU A O 1
ATOM 645 N N . LEU A 1 82 ? -1.698 -5.198 -14.625 1.00 96.25 82 LEU A N 1
ATOM 646 C CA . LEU A 1 82 ? -2.223 -4.472 -15.788 1.00 96.25 82 LEU A CA 1
ATOM 647 C C . LEU A 1 82 ? -2.864 -3.120 -15.422 1.00 96.25 82 LEU A C 1
ATOM 649 O O . LEU A 1 82 ? -2.591 -2.144 -16.122 1.00 96.25 82 LEU A O 1
ATOM 653 N N . PRO A 1 83 ? -3.635 -2.988 -14.321 1.00 96.38 83 PRO A N 1
ATOM 654 C CA . PRO A 1 83 ? -4.157 -1.692 -13.889 1.00 96.38 83 PRO A CA 1
ATOM 655 C C . PRO A 1 83 ? -3.081 -0.657 -13.528 1.00 96.38 83 PRO A C 1
ATOM 657 O O . PRO A 1 83 ? -3.395 0.528 -13.456 1.00 96.38 83 PRO A O 1
ATOM 660 N N . LEU A 1 84 ? -1.827 -1.068 -13.301 1.00 96.81 84 LEU A N 1
ATOM 661 C CA . LEU A 1 84 ? -0.720 -0.154 -12.996 1.00 96.81 84 LEU A CA 1
ATOM 662 C C . LEU A 1 84 ? -0.082 0.441 -14.257 1.00 96.81 84 LEU A C 1
ATOM 664 O O . LEU A 1 84 ? 0.599 1.461 -14.173 1.00 96.81 84 LEU A O 1
ATOM 668 N N . VAL A 1 85 ? -0.336 -0.144 -15.431 1.00 97.56 85 VAL A N 1
ATOM 669 C CA . VAL A 1 85 ? 0.235 0.307 -16.708 1.00 97.56 85 VAL A CA 1
ATOM 670 C C . VAL A 1 85 ? -0.101 1.775 -17.021 1.00 97.56 85 VAL A C 1
ATOM 672 O O . VAL A 1 85 ? 0.829 2.527 -17.315 1.00 97.56 85 VAL A O 1
ATOM 675 N N . PRO A 1 86 ? -1.359 2.252 -16.894 1.00 97.12 86 PRO A N 1
ATOM 676 C CA . PRO A 1 86 ? -1.667 3.661 -17.142 1.00 97.12 86 PRO A CA 1
ATOM 677 C C . PRO A 1 86 ? -0.984 4.620 -16.162 1.00 97.12 86 PRO A C 1
ATOM 679 O O . PRO A 1 86 ? -0.671 5.753 -16.518 1.00 97.12 86 PRO A O 1
ATOM 682 N N . LEU A 1 87 ? -0.716 4.178 -14.929 1.00 96.50 87 LEU A N 1
ATOM 683 C CA . LEU A 1 87 ? -0.017 4.997 -13.935 1.00 96.50 87 LEU A CA 1
ATOM 684 C C . LEU A 1 87 ? 1.458 5.208 -14.322 1.00 96.50 87 LEU A C 1
ATOM 686 O O . LEU A 1 87 ? 2.030 6.267 -14.051 1.00 96.50 87 LEU A O 1
ATOM 690 N N . TYR A 1 88 ? 2.056 4.236 -15.017 1.00 96.69 88 TYR A N 1
ATOM 691 C CA . TYR A 1 88 ? 3.418 4.334 -15.543 1.00 96.69 88 TYR A CA 1
ATOM 692 C C . TYR A 1 88 ? 3.560 5.330 -16.693 1.00 96.69 88 TYR A C 1
ATOM 694 O O . TYR A 1 88 ? 4.650 5.863 -16.877 1.00 96.69 88 TYR A O 1
ATOM 702 N N . TRP A 1 89 ? 2.482 5.651 -17.415 1.00 96.56 89 TRP A N 1
ATOM 703 C CA . TRP A 1 89 ? 2.513 6.720 -18.420 1.00 96.56 89 TRP A CA 1
ATOM 704 C C . TRP A 1 89 ? 2.714 8.107 -17.805 1.00 96.56 89 TRP A C 1
ATOM 706 O O . TRP A 1 89 ? 3.225 8.999 -18.475 1.00 96.56 89 TRP A O 1
ATOM 716 N N . VAL A 1 90 ? 2.311 8.289 -16.543 1.00 95.81 90 VAL A N 1
ATOM 717 C CA . VAL A 1 90 ? 2.381 9.581 -15.848 1.00 95.81 90 VAL A CA 1
ATOM 718 C C . VAL A 1 90 ? 3.619 9.675 -14.962 1.00 95.81 90 VAL A C 1
ATOM 720 O O . VAL A 1 90 ? 4.311 10.687 -14.990 1.00 95.81 90 VAL A O 1
ATOM 723 N N . ILE A 1 91 ? 3.889 8.643 -14.156 1.00 94.81 91 ILE A N 1
ATOM 724 C CA . ILE A 1 91 ? 4.923 8.700 -13.108 1.00 94.81 91 ILE A CA 1
ATOM 725 C C . ILE A 1 91 ? 6.213 7.989 -13.534 1.00 94.81 91 ILE A C 1
ATOM 727 O O . ILE A 1 91 ? 7.297 8.473 -13.220 1.00 94.81 91 ILE A O 1
ATOM 731 N N . GLY A 1 92 ? 6.110 6.850 -14.228 1.00 89.75 92 GLY A N 1
ATOM 732 C CA . GLY A 1 92 ? 7.257 6.122 -14.787 1.00 89.75 92 GLY A CA 1
ATOM 733 C C . GLY A 1 92 ? 8.382 5.790 -13.794 1.00 89.75 92 GLY A C 1
ATOM 734 O O . GLY A 1 92 ? 9.547 5.833 -14.176 1.00 89.75 92 GLY A O 1
ATOM 735 N N . SER A 1 93 ? 8.062 5.507 -12.526 1.00 91.94 93 SER A N 1
ATOM 736 C CA . SER A 1 93 ? 9.054 5.288 -11.463 1.00 91.94 93 SER A CA 1
ATOM 737 C C . SER A 1 93 ? 8.693 4.100 -10.580 1.00 91.94 93 SER A C 1
ATOM 739 O O . SER A 1 93 ? 7.541 3.966 -10.174 1.00 91.94 93 SER A O 1
ATOM 741 N N . THR A 1 94 ? 9.697 3.324 -10.170 1.00 91.50 94 THR A N 1
ATOM 742 C CA . THR A 1 94 ? 9.571 2.227 -9.198 1.00 91.50 94 THR A CA 1
ATOM 743 C C . THR A 1 94 ? 8.981 2.691 -7.860 1.00 91.50 94 THR A C 1
ATOM 745 O O . THR A 1 94 ? 8.260 1.940 -7.206 1.00 91.50 94 THR A O 1
ATOM 748 N N . GLY A 1 95 ? 9.199 3.957 -7.472 1.00 94.06 95 GLY A N 1
ATOM 749 C CA . GLY A 1 95 ? 8.599 4.550 -6.270 1.00 94.06 95 GLY A CA 1
ATOM 750 C C . GLY A 1 95 ? 7.065 4.505 -6.272 1.00 94.06 95 GLY A C 1
ATOM 751 O O . GLY A 1 95 ? 6.446 4.359 -5.220 1.00 94.06 95 GLY A O 1
ATOM 752 N N . LEU A 1 96 ? 6.439 4.538 -7.455 1.00 95.06 96 LEU A N 1
ATOM 753 C CA . LEU A 1 96 ? 4.996 4.347 -7.597 1.00 95.06 96 LEU A CA 1
ATOM 754 C C . LEU A 1 96 ? 4.548 2.988 -7.049 1.00 95.06 96 LEU A C 1
ATOM 756 O O . LEU A 1 96 ? 3.514 2.919 -6.389 1.00 95.06 96 LEU A O 1
ATOM 760 N N . LEU A 1 97 ? 5.306 1.916 -7.293 1.00 94.50 97 LEU A N 1
ATOM 761 C CA . LEU A 1 97 ? 4.937 0.573 -6.840 1.00 94.50 97 LEU A CA 1
ATOM 762 C C . LEU A 1 97 ? 4.932 0.474 -5.316 1.00 94.50 97 LEU A C 1
ATOM 764 O O . LEU A 1 97 ? 4.014 -0.118 -4.756 1.00 94.50 97 LEU A O 1
ATOM 768 N N . PHE A 1 98 ? 5.890 1.112 -4.642 1.00 94.62 98 PHE A N 1
ATOM 769 C CA . PHE A 1 98 ? 5.920 1.183 -3.178 1.00 94.62 98 PHE A CA 1
ATOM 770 C C . PHE A 1 98 ? 4.723 1.948 -2.610 1.00 94.62 98 PHE A C 1
ATOM 772 O O . PHE A 1 98 ? 4.098 1.507 -1.643 1.00 94.62 98 PHE A O 1
ATOM 779 N N . VAL A 1 99 ? 4.342 3.061 -3.245 1.00 96.50 99 VAL A N 1
ATOM 780 C CA . VAL A 1 99 ? 3.138 3.814 -2.865 1.00 96.50 99 VAL A CA 1
ATOM 781 C C . VAL A 1 99 ? 1.880 2.968 -3.074 1.00 96.50 99 VAL A C 1
ATOM 783 O O . VAL A 1 99 ? 1.046 2.879 -2.174 1.00 96.50 99 VAL A O 1
ATOM 786 N N . VAL A 1 100 ? 1.749 2.309 -4.228 1.00 96.31 100 VAL A N 1
ATOM 787 C CA . VAL A 1 100 ? 0.614 1.425 -4.536 1.00 96.31 100 VAL A CA 1
ATOM 788 C C . VAL A 1 100 ? 0.531 0.279 -3.530 1.00 96.31 100 VAL A C 1
ATOM 790 O O . VAL A 1 100 ? -0.542 0.036 -2.982 1.00 96.31 100 VAL A O 1
ATOM 793 N N . GLN A 1 101 ? 1.650 -0.385 -3.234 1.00 94.69 101 GLN A N 1
ATOM 794 C CA . GLN A 1 101 ? 1.714 -1.452 -2.238 1.00 94.69 101 GLN A CA 1
ATOM 795 C C . GLN A 1 101 ? 1.238 -0.959 -0.868 1.00 94.69 101 GLN A C 1
ATOM 797 O O . GLN A 1 101 ? 0.383 -1.595 -0.251 1.00 94.69 101 GLN A O 1
ATOM 802 N N . ALA A 1 102 ? 1.739 0.188 -0.405 1.00 97.19 102 ALA A N 1
ATOM 803 C CA . ALA A 1 102 ? 1.339 0.749 0.879 1.00 97.19 102 ALA A CA 1
ATOM 804 C C . ALA A 1 102 ? -0.164 1.066 0.929 1.00 97.19 102 ALA A C 1
ATOM 806 O O . ALA A 1 102 ? -0.826 0.756 1.920 1.00 97.19 102 ALA A O 1
ATOM 807 N N . VAL A 1 103 ? -0.722 1.625 -0.151 1.00 97.81 103 VAL A N 1
ATOM 808 C CA . VAL A 1 103 ? -2.162 1.896 -0.263 1.00 97.81 103 VAL A CA 1
ATOM 809 C C . VAL A 1 103 ? -2.971 0.603 -0.215 1.00 97.81 103 VAL A C 1
ATOM 811 O O . VAL A 1 103 ? -3.938 0.527 0.539 1.00 97.81 103 VAL A O 1
ATOM 814 N N . VAL A 1 104 ? -2.582 -0.428 -0.969 1.00 97.06 104 VAL A N 1
ATOM 815 C CA . VAL A 1 104 ? -3.284 -1.722 -0.978 1.00 97.06 104 VAL A CA 1
ATOM 816 C C . VAL A 1 104 ? -3.253 -2.378 0.407 1.00 97.06 104 VAL A C 1
ATOM 818 O O . VAL A 1 104 ? -4.287 -2.855 0.878 1.00 97.06 104 VAL A O 1
ATOM 821 N N . LEU A 1 105 ? -2.114 -2.337 1.105 1.00 97.69 105 LEU A N 1
ATOM 822 C CA . LEU A 1 105 ? -2.002 -2.831 2.481 1.00 97.69 105 LEU A CA 1
ATOM 823 C C . LEU A 1 105 ? -2.884 -2.031 3.449 1.00 97.69 105 LEU A C 1
ATOM 825 O O . LEU A 1 105 ? -3.593 -2.630 4.260 1.00 97.69 105 LEU A O 1
ATOM 829 N N . GLY A 1 106 ? -2.914 -0.701 3.330 1.00 97.94 106 GLY A N 1
ATOM 830 C CA . GLY A 1 106 ? -3.815 0.160 4.098 1.00 97.94 106 GLY A CA 1
ATOM 831 C C . GLY A 1 106 ? -5.293 -0.159 3.852 1.00 97.94 106 GLY A C 1
ATOM 832 O O . GLY A 1 106 ? -6.071 -0.289 4.798 1.00 97.94 106 GLY A O 1
ATOM 833 N N . LEU A 1 107 ? -5.685 -0.380 2.594 1.00 98.31 107 LEU A N 1
ATOM 834 C CA . LEU A 1 107 ? -7.046 -0.788 2.225 1.00 98.31 107 LEU A CA 1
ATOM 835 C C . LEU A 1 107 ? -7.446 -2.137 2.837 1.00 98.31 107 LEU A C 1
ATOM 837 O O . LEU A 1 107 ? -8.633 -2.351 3.092 1.00 98.31 107 LEU A O 1
ATOM 841 N N . GLY A 1 108 ? -6.486 -3.010 3.160 1.00 98.12 108 GLY A N 1
ATOM 842 C CA . GLY A 1 108 ? -6.722 -4.248 3.908 1.00 98.12 108 GLY A CA 1
ATOM 843 C C . GLY A 1 108 ? -7.329 -4.035 5.304 1.00 98.12 108 GLY A C 1
ATOM 844 O O . GLY A 1 108 ? -8.022 -4.918 5.812 1.00 98.12 108 GLY A O 1
ATOM 845 N N . ALA A 1 109 ? -7.212 -2.838 5.891 1.00 98.38 109 ALA A N 1
ATOM 846 C CA . ALA A 1 109 ? -7.911 -2.499 7.131 1.00 98.38 109 ALA A CA 1
ATOM 847 C C . ALA A 1 109 ? -9.447 -2.525 6.977 1.00 98.38 109 ALA A C 1
ATOM 849 O O . ALA A 1 109 ? -10.163 -2.780 7.948 1.00 98.38 109 ALA A O 1
ATOM 850 N N . LEU A 1 110 ? -9.980 -2.302 5.767 1.00 98.25 110 LEU A N 1
ATOM 851 C CA . LEU A 1 110 ? -11.422 -2.294 5.496 1.00 98.25 110 LEU A CA 1
ATOM 852 C C . LEU A 1 110 ? -12.080 -3.671 5.691 1.00 98.25 110 LEU A C 1
ATOM 854 O O . LEU A 1 110 ? -13.042 -3.753 6.468 1.00 98.25 110 LEU A O 1
ATOM 858 N N . PRO A 1 111 ? -11.623 -4.760 5.033 1.00 98.25 111 PRO A N 1
ATOM 859 C CA . PRO A 1 111 ? -12.167 -6.087 5.292 1.00 98.25 111 PRO A CA 1
ATOM 860 C C . PRO A 1 111 ? -11.901 -6.542 6.730 1.00 98.25 111 PRO A C 1
ATOM 862 O O . PRO A 1 111 ? -12.793 -7.146 7.320 1.00 98.25 111 PRO A O 1
ATOM 865 N N . VAL A 1 112 ? -10.761 -6.190 7.340 1.00 98.44 112 VAL A N 1
ATOM 866 C CA . VAL A 1 112 ? -10.486 -6.489 8.760 1.00 98.44 112 VAL A CA 1
ATOM 867 C C . VAL A 1 112 ? -11.536 -5.847 9.669 1.00 98.44 112 VAL A C 1
ATOM 869 O O . VAL A 1 112 ? -12.177 -6.539 10.460 1.00 98.44 112 VAL A O 1
ATOM 872 N N . TRP A 1 113 ? -11.788 -4.544 9.511 1.00 98.31 113 TRP A N 1
ATOM 873 C CA . TRP A 1 113 ? -12.812 -3.827 10.270 1.00 98.31 113 TRP A CA 1
ATOM 874 C C . TRP A 1 113 ? -14.205 -4.422 10.056 1.00 98.31 113 TRP A C 1
ATOM 876 O O . TRP A 1 113 ? -14.950 -4.631 11.016 1.00 98.31 113 TRP A O 1
ATOM 886 N N . LYS A 1 114 ? -14.583 -4.687 8.797 1.00 97.81 114 LYS A N 1
ATOM 887 C CA . LYS A 1 114 ? -15.908 -5.219 8.455 1.00 97.81 114 LYS A CA 1
ATOM 888 C C . LYS A 1 114 ? -16.119 -6.599 9.076 1.00 97.81 114 LYS A C 1
ATOM 890 O O . LYS A 1 114 ? -17.156 -6.815 9.699 1.00 97.81 114 LYS A O 1
ATOM 895 N N . THR A 1 115 ? -15.137 -7.487 8.957 1.00 98.50 115 THR A N 1
ATOM 896 C CA . THR A 1 115 ? -15.188 -8.842 9.515 1.00 98.50 115 THR A CA 1
ATOM 897 C C . THR A 1 115 ? -15.209 -8.809 11.039 1.00 98.50 115 THR A C 1
ATOM 899 O O . THR A 1 115 ? -1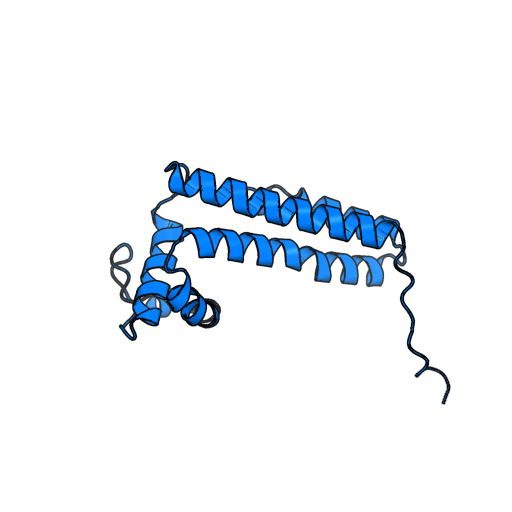6.082 -9.426 11.644 1.00 98.50 115 THR A O 1
ATOM 902 N N . ALA A 1 116 ? -14.347 -8.013 11.677 1.00 98.19 116 ALA A N 1
ATOM 903 C CA . ALA A 1 116 ? -14.357 -7.854 13.129 1.00 98.19 116 ALA A CA 1
ATOM 904 C C . ALA A 1 116 ? -15.687 -7.270 13.632 1.00 98.19 116 ALA A C 1
ATOM 906 O O . ALA A 1 116 ? -16.221 -7.736 14.641 1.00 98.19 116 ALA A O 1
ATOM 907 N N . ARG A 1 117 ? -16.297 -6.321 12.899 1.00 96.88 117 ARG A N 1
ATOM 908 C CA . ARG A 1 117 ? -17.653 -5.865 13.231 1.00 96.88 117 ARG A CA 1
ATOM 909 C C . ARG A 1 117 ? -18.661 -6.991 13.095 1.00 96.88 117 ARG A C 1
ATOM 911 O O . ARG A 1 117 ? -19.475 -7.138 14.000 1.00 96.88 117 ARG A O 1
ATOM 918 N N . MET A 1 118 ? -18.646 -7.738 12.000 1.00 97.88 118 MET A N 1
ATOM 919 C CA . MET A 1 118 ? -19.612 -8.814 11.781 1.00 97.88 118 MET A CA 1
ATOM 920 C C . MET A 1 118 ? -19.532 -9.890 12.868 1.00 97.88 118 MET A C 1
ATOM 922 O O . MET A 1 118 ? -20.573 -10.313 13.355 1.00 97.88 118 MET A O 1
ATOM 926 N N . LEU A 1 119 ? -18.325 -10.277 13.284 1.00 98.19 119 LEU A N 1
ATOM 927 C CA . LEU A 1 119 ? -18.116 -11.363 14.243 1.00 98.19 119 LEU A CA 1
ATOM 928 C C . LEU A 1 119 ? -18.283 -10.933 15.707 1.00 98.19 119 LEU A C 1
ATOM 930 O O . LEU A 1 119 ? -18.821 -11.692 16.504 1.00 98.19 119 LEU A O 1
ATOM 934 N N . LEU A 1 120 ? -17.828 -9.730 16.079 1.00 97.44 120 LEU A N 1
ATOM 935 C CA . LEU A 1 120 ? -17.702 -9.337 17.492 1.00 97.44 120 LEU A CA 1
ATOM 936 C C . LEU A 1 120 ? -18.781 -8.370 17.975 1.00 97.44 120 LEU A C 1
ATOM 938 O O . LEU A 1 120 ? -18.831 -8.051 19.160 1.00 97.44 120 LEU A O 1
ATOM 942 N N . GLY A 1 121 ? -19.591 -7.790 17.086 1.00 95.19 121 GLY A N 1
ATOM 943 C CA . GLY A 1 121 ? -20.622 -6.838 17.515 1.00 95.19 121 GLY A CA 1
ATOM 944 C C . GLY A 1 121 ? -20.091 -5.480 18.027 1.00 95.19 121 GLY A C 1
ATOM 945 O O . GLY A 1 121 ? -20.886 -4.558 18.206 1.00 95.19 121 GLY A O 1
ATOM 946 N N . SER A 1 122 ? -18.771 -5.307 18.182 1.00 96.31 122 SER A N 1
ATOM 947 C CA . SER A 1 122 ? -18.149 -4.205 18.931 1.00 96.31 122 SER A CA 1
ATOM 948 C C . SER A 1 122 ? -17.258 -3.300 18.070 1.00 96.31 122 SER A C 1
ATOM 950 O O . SER A 1 122 ? -16.324 -3.749 17.403 1.00 96.31 122 SER A O 1
ATOM 952 N N . LEU A 1 123 ? -17.535 -1.990 18.110 1.00 96.69 123 LEU A N 1
ATOM 953 C CA . LEU A 1 123 ? -16.729 -0.948 17.456 1.00 96.69 123 LEU A CA 1
ATOM 954 C C . LEU A 1 123 ? -15.303 -0.842 18.035 1.00 96.69 123 LEU A C 1
ATOM 956 O O . LEU A 1 123 ? -14.369 -0.862 17.235 1.00 96.69 123 LEU A O 1
ATOM 960 N N . PRO A 1 124 ? -15.097 -0.792 19.371 1.00 98.00 124 PRO A N 1
ATOM 961 C CA . PRO A 1 124 ? -13.753 -0.856 19.943 1.00 98.00 124 PRO A CA 1
ATOM 962 C C . PRO A 1 124 ? -12.968 -2.092 19.494 1.00 98.00 124 PRO A C 1
ATOM 964 O O . PRO A 1 124 ? -11.821 -1.962 19.087 1.00 98.00 124 PRO A O 1
ATOM 967 N N . MET A 1 125 ? -13.581 -3.282 19.496 1.00 98.19 125 MET A N 1
ATOM 968 C CA . MET A 1 125 ? -12.883 -4.512 19.089 1.00 98.19 125 MET A CA 1
ATOM 969 C C . MET A 1 125 ? -12.545 -4.543 17.600 1.00 98.19 125 MET A C 1
ATOM 971 O O . MET A 1 125 ? -11.509 -5.071 17.214 1.00 98.19 125 MET A O 1
ATOM 975 N N . SER A 1 126 ? -13.366 -3.909 16.763 1.00 98.25 126 SER A N 1
ATOM 976 C CA . SER A 1 126 ? -13.040 -3.736 15.341 1.00 98.25 126 SER A CA 1
ATOM 977 C C . SER A 1 126 ? -11.847 -2.803 15.147 1.00 98.25 126 SER A C 1
ATOM 979 O O . SER A 1 126 ? -10.995 -3.061 14.303 1.00 98.25 126 SER A O 1
ATOM 981 N N . CYS A 1 127 ? -11.746 -1.757 15.972 1.00 98.44 127 CYS A N 1
ATOM 982 C CA . CYS A 1 127 ? -10.575 -0.887 16.005 1.00 98.44 127 CYS A CA 1
ATOM 983 C C . CYS A 1 127 ? -9.325 -1.644 16.465 1.00 98.44 127 CYS A C 1
ATOM 985 O O . CYS A 1 127 ? -8.285 -1.517 15.833 1.00 98.44 127 CYS A O 1
ATOM 987 N N . VAL A 1 128 ? -9.427 -2.463 17.518 1.00 98.56 128 VAL A N 1
ATOM 988 C CA . VAL A 1 128 ? -8.316 -3.307 17.989 1.00 98.56 128 VAL A CA 1
ATOM 989 C C . VAL A 1 128 ? -7.854 -4.268 16.894 1.00 98.56 128 VAL A C 1
ATOM 991 O O . VAL A 1 128 ? -6.655 -4.381 16.672 1.00 98.56 128 VAL A O 1
ATOM 994 N N . ALA A 1 129 ? -8.775 -4.900 16.162 1.00 98.56 129 ALA A N 1
ATOM 995 C CA . ALA A 1 129 ? -8.427 -5.780 15.047 1.00 98.56 129 ALA A CA 1
ATOM 996 C C . ALA A 1 129 ? -7.675 -5.040 13.928 1.00 98.56 129 ALA A C 1
ATOM 998 O O . ALA A 1 129 ? -6.683 -5.553 13.416 1.00 98.56 129 ALA A O 1
ATOM 999 N N . VAL A 1 130 ? -8.100 -3.817 13.583 1.00 98.62 130 VAL A N 1
ATOM 1000 C CA . VAL A 1 130 ? -7.372 -2.966 12.625 1.00 98.62 130 VAL A CA 1
ATOM 1001 C C . VAL A 1 130 ? -5.980 -2.623 13.144 1.00 98.62 130 VAL A C 1
ATOM 1003 O O . VAL A 1 130 ? -5.013 -2.772 12.410 1.00 98.62 130 VAL A O 1
ATOM 1006 N N . VAL A 1 131 ? -5.849 -2.210 14.405 1.00 98.31 131 VAL A N 1
ATOM 1007 C CA . VAL A 1 131 ? -4.539 -1.895 14.997 1.00 98.31 131 VAL A CA 1
ATOM 1008 C C . VAL A 1 131 ? -3.625 -3.120 14.989 1.00 98.31 131 VAL A C 1
ATOM 1010 O O . VAL A 1 131 ? -2.472 -3.008 14.589 1.00 98.31 131 VAL A O 1
ATOM 1013 N N . ALA A 1 132 ? -4.141 -4.293 15.362 1.00 98.06 132 ALA A N 1
ATOM 1014 C CA . ALA A 1 132 ? -3.387 -5.542 15.327 1.00 98.06 132 ALA A CA 1
ATOM 1015 C C . ALA A 1 132 ? -2.924 -5.894 13.905 1.00 98.06 132 ALA A C 1
ATOM 1017 O O . ALA A 1 132 ? -1.779 -6.294 13.727 1.00 98.06 132 ALA A O 1
ATOM 1018 N N . TYR A 1 133 ? -3.782 -5.697 12.899 1.00 98.12 133 TYR A N 1
ATOM 1019 C CA . TYR A 1 133 ? -3.427 -5.866 11.490 1.00 98.12 133 TYR A CA 1
ATOM 1020 C C . TYR A 1 133 ? -2.309 -4.905 11.061 1.00 98.12 133 TYR A C 1
ATOM 1022 O O . TYR A 1 133 ? -1.302 -5.358 10.531 1.00 98.12 133 TYR A O 1
ATOM 1030 N N . LEU A 1 134 ? -2.440 -3.602 11.339 1.00 97.31 134 LEU A N 1
ATOM 1031 C CA . LEU A 1 134 ? -1.448 -2.592 10.938 1.00 97.31 134 LEU A CA 1
ATOM 1032 C C . LEU A 1 134 ? -0.090 -2.781 11.635 1.00 97.31 134 LEU A C 1
ATOM 1034 O O . LEU A 1 134 ? 0.948 -2.492 11.050 1.00 97.31 134 LEU A O 1
ATOM 1038 N N . LEU A 1 135 ? -0.084 -3.273 12.877 1.00 95.75 135 LEU A N 1
ATOM 1039 C CA . LEU A 1 135 ? 1.141 -3.559 13.633 1.00 95.75 135 LEU A CA 1
ATOM 1040 C C . LEU A 1 135 ? 1.730 -4.942 13.339 1.00 95.75 135 LEU A C 1
ATOM 1042 O O . LEU A 1 135 ? 2.779 -5.288 13.883 1.00 95.75 135 LEU A O 1
ATOM 1046 N N . HIS A 1 136 ? 1.073 -5.751 12.509 1.00 96.06 136 HIS A N 1
ATOM 1047 C CA . HIS A 1 136 ? 1.536 -7.098 12.237 1.00 96.06 136 HIS A CA 1
ATOM 1048 C C . HIS A 1 136 ? 2.857 -7.051 11.436 1.00 96.06 136 HIS A C 1
ATOM 1050 O O . HIS A 1 136 ? 2.888 -6.477 10.341 1.00 96.06 136 HIS A O 1
ATOM 1056 N N . PRO A 1 137 ? 3.953 -7.673 11.926 1.00 92.50 137 PRO A N 1
ATOM 1057 C CA . PRO A 1 137 ? 5.287 -7.518 11.336 1.00 92.50 137 PRO A CA 1
ATOM 1058 C C . PRO A 1 137 ? 5.362 -7.866 9.849 1.00 92.50 137 PRO A C 1
ATOM 1060 O O . PRO A 1 137 ? 6.071 -7.200 9.103 1.00 92.50 137 PRO A O 1
ATOM 1063 N N . ALA A 1 138 ? 4.580 -8.851 9.398 1.00 92.06 138 ALA A N 1
ATOM 1064 C CA . ALA A 1 138 ? 4.563 -9.264 7.994 1.00 92.06 138 ALA A CA 1
ATOM 1065 C C . ALA A 1 138 ? 4.070 -8.184 7.011 1.00 92.06 138 ALA A C 1
ATOM 1067 O O . ALA A 1 138 ? 4.366 -8.291 5.831 1.00 92.06 138 ALA A O 1
ATOM 1068 N N . LEU A 1 139 ? 3.344 -7.148 7.456 1.00 91.75 139 LEU A N 1
ATOM 1069 C CA . LEU A 1 139 ? 2.997 -6.019 6.574 1.00 91.75 139 LEU A CA 1
ATOM 1070 C C . LEU A 1 139 ? 4.143 -5.004 6.459 1.00 91.75 139 LEU A C 1
ATOM 1072 O O . LEU A 1 139 ? 4.160 -4.173 5.558 1.00 91.75 139 LEU A O 1
ATOM 1076 N N . THR A 1 140 ? 5.060 -5.030 7.423 1.00 83.12 140 THR A N 1
ATOM 1077 C CA . THR A 1 140 ? 6.109 -4.021 7.603 1.00 83.12 140 THR A CA 1
ATOM 1078 C C . THR A 1 140 ? 7.483 -4.527 7.158 1.00 83.12 140 THR A C 1
ATOM 1080 O O . THR A 1 140 ? 8.402 -3.727 6.953 1.00 83.12 140 THR A O 1
ATOM 1083 N N . TYR A 1 141 ? 7.628 -5.846 7.027 1.00 73.31 141 TYR A N 1
ATOM 1084 C CA . TYR A 1 141 ? 8.796 -6.500 6.459 1.00 73.31 141 TYR A CA 1
ATOM 1085 C C . TYR A 1 141 ? 8.656 -6.503 4.934 1.00 73.31 141 TYR A C 1
ATOM 1087 O O . TYR A 1 141 ? 7.868 -7.267 4.380 1.00 73.31 141 TYR A O 1
ATOM 1095 N N . THR A 1 142 ? 9.372 -5.591 4.286 1.00 60.72 142 THR A N 1
ATOM 1096 C CA . THR A 1 142 ? 9.398 -5.373 2.833 1.00 60.72 142 THR A CA 1
ATOM 1097 C C . THR A 1 142 ? 10.830 -5.166 2.393 1.00 60.72 142 THR A C 1
ATOM 1099 O O . THR A 1 142 ? 11.528 -4.452 3.153 1.00 60.72 142 THR A O 1
#

Radius of gyration: 19.18 Å; Cα contacts (8 Å, |Δi|>4): 125; chains: 1; bounding box: 62×26×46 Å

Solvent-accessible surface area (backbone atoms only — not comparable to full-atom values): 8062 Å² total; per-residue (Å²): 138,85,81,82,72,76,80,76,73,76,83,45,73,45,53,53,51,44,49,52,51,37,50,52,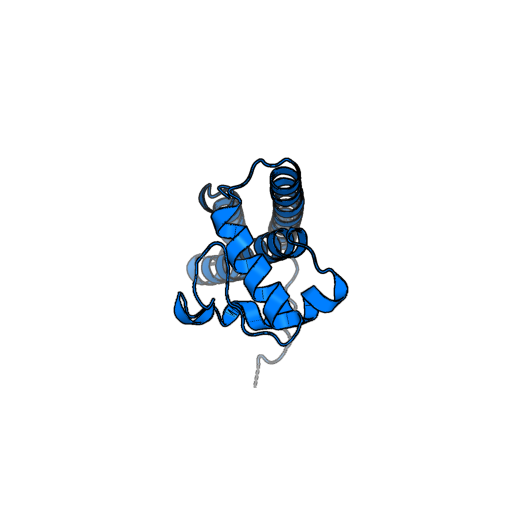48,23,53,51,46,20,53,50,53,33,48,34,45,78,66,70,69,51,71,63,62,71,57,46,47,54,43,50,22,41,51,28,47,54,71,77,40,78,28,63,19,77,96,72,73,42,42,48,69,76,77,42,88,59,66,86,50,58,81,50,24,71,53,42,74,76,66,66,51,67,55,55,55,36,40,51,51,22,47,55,59,34,55,51,41,53,62,44,30,51,50,34,34,72,75,64,78,32,62,67,59,12,32,51,50,30,51,53,58,75,67,32,62,79,80,71,66,124

Foldseek 3Di:
DPDPPPPPPDCDPLNVLLLVVLVVLLVVQLVVVLVCVVVVNDDCLPLQLLLQQLLCVLVVHFSCRPSVNGGPCVVDVVCVCVVCNVVCVPPVDSSVVSSVLSVVLSCVLVVLLVVQCVPPVDSVSSSVSSVCSSPPVVSNPD

Sequence (142 aa):
MESLVVRVRTLSRWHAIAASLTVAYTVWLAVRTTRDHFGLGTSAYDFGLYDQGIWLLSQGKAPFVTLMGRNLFGDHTSFILLPLVPLYWVIGSTGLLFVVQAVVLGLGALPVWKTARMLLGSLPMSCVAVVAYLLHPALTYT

Mean predicted aligned error: 5.48 Å

pLDDT: mean 91.67, std 12.43, range [42.47, 98.69]